Protein AF-A0A6L3X3I1-F1 (afdb_monomer_lite)

Radius of gyration: 23.99 Å; chains: 1; bounding box: 66×39×40 Å

Organism: NCBI:txid158836

pLDDT: mean 76.24, std 8.9, range [53.69, 89.0]

Sequence (88 aa):
MQMIKQCFFLLVLGTAALFMPHAKATCTTPDLPKMINVASISVPTTLAVGATIPGTEQSVHVAGHCDQSIDSGLEIVSCYYGTGAGIP

Foldseek 3Di:
DVVVVVVVVVVVVVVVVVPPVVVVFPKDKPCPPPDDDQDDADADPPDDPPDDGPRSDDDDDIDMDTPDPVCPPDDDDDDDDDDDDDDD

Secondary structure (DSSP, 8-state):
-HHHHHHHHHHHHHHHHHT-GGG---EE-TT-SPP--PPP-PPPTTPPTTPPPTT---------EESSGGGTT---------------

Structure (mmCIF, N/CA/C/O backbone):
data_AF-A0A6L3X3I1-F1
#
_entry.id   AF-A0A6L3X3I1-F1
#
loop_
_atom_site.group_PDB
_atom_site.id
_atom_site.type_symbol
_atom_site.label_atom_id
_atom_site.label_alt_id
_atom_site.label_comp_id
_atom_site.label_asym_id
_atom_site.label_entity_id
_atom_site.label_seq_id
_atom_site.pdbx_PDB_ins_code
_atom_site.Cartn_x
_atom_site.Cartn_y
_atom_site.Cartn_z
_atom_site.occupancy
_atom_site.B_iso_or_equiv
_atom_site.auth_seq_id
_atom_site.auth_comp_id
_atom_site.auth_asym_id
_atom_site.auth_atom_id
_atom_site.pdbx_PDB_model_num
ATOM 1 N N . MET A 1 1 ? 41.088 28.852 -8.853 1.00 60.50 1 MET A N 1
ATOM 2 C CA . MET A 1 1 ? 40.794 27.439 -8.501 1.00 60.50 1 MET A CA 1
ATOM 3 C C . MET A 1 1 ? 39.398 27.218 -7.906 1.00 60.50 1 MET A C 1
ATOM 5 O O . MET A 1 1 ? 38.876 26.120 -8.036 1.00 60.50 1 MET A O 1
ATOM 9 N N . GLN A 1 2 ? 38.761 28.229 -7.300 1.00 70.94 2 GLN A N 1
ATOM 10 C CA . GLN A 1 2 ? 37.446 28.073 -6.657 1.00 70.94 2 GLN A CA 1
ATOM 11 C C . GLN A 1 2 ? 36.286 27.842 -7.646 1.00 70.94 2 GLN A C 1
ATOM 13 O O . GLN A 1 2 ? 35.477 26.948 -7.424 1.00 70.94 2 GLN A O 1
ATOM 18 N N . MET A 1 3 ? 36.261 28.561 -8.778 1.00 74.19 3 MET A N 1
ATOM 19 C CA . MET A 1 3 ? 35.225 28.387 -9.812 1.00 74.19 3 MET A CA 1
ATOM 20 C C . MET A 1 3 ? 35.251 27.000 -10.465 1.00 74.19 3 MET A C 1
ATOM 22 O O . MET A 1 3 ? 34.208 26.388 -10.629 1.00 74.19 3 MET A O 1
ATOM 26 N N . ILE A 1 4 ? 36.436 26.456 -10.771 1.00 84.88 4 ILE A N 1
ATOM 27 C CA . ILE A 1 4 ? 36.577 25.091 -11.315 1.00 84.88 4 ILE A CA 1
ATOM 28 C C . ILE A 1 4 ? 36.021 24.047 -10.344 1.00 84.88 4 ILE A C 1
ATOM 30 O O . ILE A 1 4 ? 35.325 23.125 -10.757 1.00 84.88 4 ILE A O 1
ATOM 34 N N . LYS A 1 5 ? 36.271 24.229 -9.044 1.00 77.31 5 LYS A N 1
ATOM 35 C CA . LYS A 1 5 ? 35.746 23.350 -7.999 1.00 77.31 5 LYS A CA 1
ATOM 36 C C . LYS A 1 5 ? 34.218 23.449 -7.903 1.00 77.31 5 LYS A C 1
ATOM 38 O O . LYS A 1 5 ? 33.563 22.421 -7.790 1.00 77.31 5 LYS A O 1
ATOM 43 N N . GLN A 1 6 ? 33.641 24.647 -8.020 1.00 81.81 6 GLN A N 1
ATOM 44 C CA . GLN A 1 6 ? 32.183 24.833 -8.051 1.00 81.81 6 GLN A CA 1
ATOM 45 C C . GLN A 1 6 ? 31.536 24.226 -9.302 1.00 81.81 6 GLN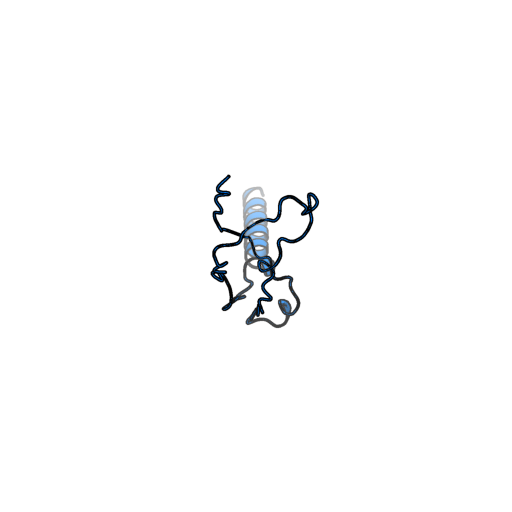 A C 1
ATOM 47 O O . GLN A 1 6 ? 30.520 23.549 -9.179 1.00 81.81 6 GLN A O 1
ATOM 52 N N . CYS A 1 7 ? 32.142 24.391 -10.481 1.00 85.44 7 CYS A N 1
ATOM 53 C CA . CYS A 1 7 ? 31.661 23.753 -11.708 1.00 85.44 7 CYS A CA 1
ATOM 54 C C . CYS A 1 7 ? 31.698 22.223 -11.600 1.00 85.44 7 CYS A C 1
ATOM 56 O O . CYS A 1 7 ? 30.757 21.560 -12.023 1.00 85.44 7 CYS A O 1
ATOM 58 N N . PHE A 1 8 ? 32.745 21.662 -10.988 1.00 88.19 8 PHE A N 1
ATOM 59 C CA . PHE A 1 8 ? 32.850 20.220 -10.764 1.00 88.19 8 PHE A CA 1
ATOM 60 C C . PHE A 1 8 ? 31.783 19.711 -9.785 1.00 88.19 8 PHE A C 1
ATOM 62 O O . PHE A 1 8 ? 31.157 18.686 -10.033 1.00 88.19 8 PHE A O 1
ATOM 69 N N . PHE A 1 9 ? 31.509 20.456 -8.710 1.00 86.38 9 PHE A N 1
ATOM 70 C CA . PHE A 1 9 ? 30.417 20.130 -7.789 1.00 86.38 9 PHE A CA 1
ATOM 71 C C . PHE A 1 9 ? 29.040 20.193 -8.461 1.00 86.38 9 PHE A C 1
ATOM 73 O O . PHE A 1 9 ? 28.226 19.299 -8.247 1.00 86.38 9 PHE A O 1
ATOM 80 N N . LEU A 1 10 ? 28.787 21.203 -9.298 1.00 87.81 10 LEU A N 1
ATOM 81 C CA . LEU A 1 10 ? 27.536 21.310 -10.056 1.00 87.81 10 LEU A 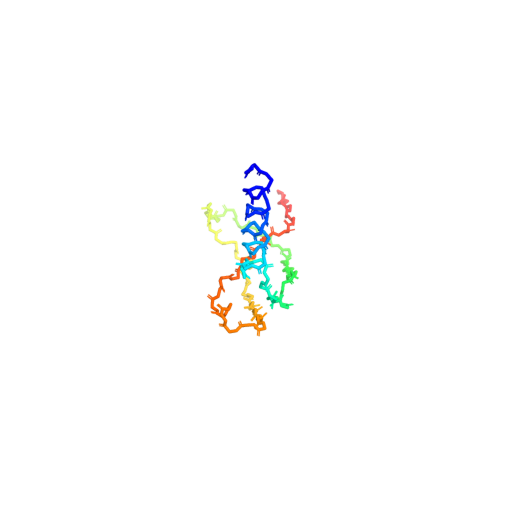CA 1
ATOM 82 C C . LEU A 1 10 ? 27.385 20.177 -11.076 1.00 87.81 10 LEU A C 1
ATOM 84 O O . LEU A 1 10 ? 26.285 19.655 -11.239 1.00 87.81 10 LEU A O 1
ATOM 88 N N . LEU A 1 11 ? 28.482 19.757 -11.712 1.00 89.00 11 LEU A N 1
ATOM 89 C CA . LEU A 1 11 ? 28.495 18.613 -12.622 1.00 89.00 11 LEU A CA 1
ATOM 90 C C . LEU A 1 11 ? 28.111 17.319 -11.889 1.00 89.00 11 LEU A C 1
ATOM 92 O O . LEU A 1 11 ? 27.240 16.593 -12.358 1.00 89.00 11 LEU A O 1
ATOM 96 N N . VAL A 1 12 ? 28.721 17.055 -10.728 1.00 87.50 12 VAL A N 1
ATOM 97 C CA . VAL A 1 12 ? 28.436 15.861 -9.909 1.00 87.50 12 VAL A CA 1
ATOM 98 C C . VAL A 1 12 ? 27.004 15.876 -9.370 1.00 87.50 12 VAL A C 1
ATOM 100 O O . VAL A 1 12 ? 26.338 14.844 -9.361 1.00 87.50 12 VAL A O 1
ATOM 103 N N . LEU A 1 13 ? 26.499 17.039 -8.949 1.00 84.62 13 LEU A N 1
ATOM 104 C CA . LEU A 1 13 ? 25.120 17.168 -8.477 1.00 84.62 13 LEU A CA 1
ATOM 105 C C . LEU A 1 13 ? 24.113 16.943 -9.616 1.00 84.62 13 LEU A C 1
ATOM 107 O O . LEU A 1 13 ? 23.108 16.260 -9.429 1.00 84.62 13 LEU A O 1
ATOM 111 N N . GLY A 1 14 ? 24.400 17.488 -10.801 1.00 83.62 14 GLY A N 1
ATOM 112 C CA . GLY A 1 14 ? 23.566 17.330 -11.989 1.00 83.62 14 GLY A CA 1
ATOM 113 C C . GLY A 1 14 ? 23.500 15.883 -12.473 1.00 83.62 14 GLY A C 1
ATOM 114 O O . GLY A 1 14 ? 22.415 15.393 -12.780 1.00 83.62 14 GLY A O 1
ATOM 115 N N . THR A 1 15 ? 24.628 15.168 -12.488 1.00 81.50 15 THR A N 1
ATOM 116 C CA . THR A 1 15 ? 24.626 13.743 -12.839 1.00 81.50 15 THR A CA 1
ATOM 117 C C . THR A 1 15 ? 23.889 12.921 -11.785 1.00 81.50 15 THR A C 1
ATOM 119 O O . THR A 1 15 ? 23.012 12.144 -12.147 1.00 81.50 15 THR A O 1
ATOM 122 N N . ALA A 1 16 ? 24.136 13.141 -10.491 1.00 77.88 16 ALA A N 1
ATOM 123 C CA . ALA A 1 16 ? 23.433 12.424 -9.425 1.00 77.88 16 ALA A CA 1
ATOM 124 C C . ALA A 1 16 ? 21.902 12.602 -9.481 1.00 77.88 16 ALA A C 1
ATOM 126 O O . ALA A 1 16 ? 21.172 11.638 -9.263 1.00 77.88 16 ALA A O 1
ATOM 127 N N . ALA A 1 17 ? 21.411 13.797 -9.826 1.00 71.75 17 ALA A N 1
ATOM 128 C CA . ALA A 1 17 ? 19.979 14.062 -9.977 1.00 71.75 17 ALA A CA 1
ATOM 129 C C . ALA A 1 17 ? 19.347 13.345 -11.188 1.00 71.75 17 ALA A C 1
ATOM 131 O O . ALA A 1 17 ? 18.174 12.978 -11.145 1.00 71.75 17 ALA A O 1
ATOM 132 N N . LEU A 1 18 ? 20.109 13.123 -12.264 1.00 69.50 18 LEU A N 1
ATOM 133 C CA . LEU A 1 18 ? 19.639 12.400 -13.453 1.00 69.50 18 LEU A CA 1
ATOM 134 C C . LEU A 1 18 ? 19.607 10.876 -13.241 1.00 69.50 18 LEU A C 1
ATOM 136 O O . LEU A 1 18 ? 18.799 10.194 -13.867 1.00 69.50 18 LEU A O 1
ATOM 140 N N . PHE A 1 19 ? 20.436 10.351 -12.332 1.00 66.44 19 PHE A N 1
ATOM 141 C CA . PHE A 1 19 ? 20.530 8.925 -11.992 1.00 66.44 19 PHE A CA 1
ATOM 142 C C . PHE A 1 19 ? 19.785 8.560 -10.697 1.00 66.44 19 PHE A C 1
ATOM 144 O O . PHE A 1 19 ? 20.254 7.730 -9.921 1.00 66.44 19 PHE A O 1
ATOM 151 N N . MET A 1 20 ? 18.612 9.149 -10.454 1.00 66.06 20 MET A N 1
ATOM 152 C CA . MET A 1 20 ? 17.685 8.685 -9.412 1.00 66.06 20 MET A CA 1
ATOM 153 C C . MET A 1 20 ? 16.576 7.815 -10.036 1.00 66.06 20 MET A C 1
ATOM 155 O O . MET A 1 20 ? 15.470 8.313 -10.256 1.00 66.06 20 MET A O 1
ATOM 159 N N . PRO A 1 21 ? 16.829 6.521 -10.331 1.00 59.00 21 PRO A N 1
ATOM 160 C CA . PRO A 1 21 ? 15.844 5.643 -10.972 1.00 59.00 21 PRO A CA 1
ATOM 161 C C . PRO A 1 21 ? 14.587 5.455 -10.111 1.00 59.00 21 PRO A C 1
ATOM 163 O O . PRO A 1 21 ? 13.483 5.408 -10.635 1.00 59.00 21 PRO A O 1
ATOM 166 N N . HIS A 1 22 ? 14.739 5.485 -8.785 1.00 58.41 22 HIS A N 1
ATOM 167 C CA . HIS A 1 22 ? 13.648 5.315 -7.821 1.00 58.41 22 HIS A CA 1
ATOM 168 C C . HIS A 1 22 ? 12.580 6.424 -7.869 1.00 58.41 22 HIS A C 1
ATOM 170 O O . HIS A 1 22 ? 11.471 6.217 -7.393 1.00 58.41 22 HIS A O 1
ATOM 176 N N . ALA A 1 23 ? 12.885 7.599 -8.438 1.00 56.22 23 ALA A N 1
ATOM 177 C CA . ALA A 1 23 ? 11.907 8.677 -8.629 1.00 56.22 23 ALA A CA 1
ATOM 178 C C . ALA A 1 23 ? 11.199 8.608 -9.999 1.00 56.22 23 ALA A C 1
ATOM 180 O O . ALA A 1 23 ? 10.291 9.392 -10.269 1.00 56.22 23 ALA A O 1
ATOM 181 N N . LYS A 1 24 ? 11.637 7.697 -10.877 1.00 56.41 24 LYS A N 1
ATOM 182 C CA . LYS A 1 24 ? 11.170 7.512 -12.260 1.00 56.41 24 LYS A CA 1
ATOM 183 C C . LYS A 1 24 ? 10.498 6.152 -12.461 1.00 56.41 24 LYS A C 1
ATOM 185 O O . LYS A 1 24 ? 10.423 5.675 -13.590 1.00 56.41 24 LYS A O 1
ATOM 190 N N . ALA A 1 25 ? 9.996 5.544 -11.391 1.00 60.38 25 ALA A N 1
ATOM 191 C CA . ALA A 1 25 ? 9.147 4.372 -11.500 1.00 60.38 25 ALA A CA 1
ATOM 192 C C . ALA A 1 25 ? 7.861 4.787 -12.234 1.00 60.38 25 ALA A C 1
ATOM 194 O O . ALA A 1 25 ? 6.975 5.423 -11.661 1.00 60.38 25 ALA A O 1
ATOM 195 N N . THR A 1 26 ? 7.777 4.478 -13.530 1.00 74.00 26 THR A N 1
ATOM 196 C CA . THR A 1 26 ? 6.534 4.626 -14.303 1.00 74.00 26 THR A CA 1
ATOM 197 C C . THR A 1 26 ? 5.684 3.399 -14.003 1.00 74.00 26 THR A C 1
ATOM 199 O O . THR A 1 26 ? 5.532 2.492 -14.817 1.00 74.00 26 THR A O 1
ATOM 202 N N . CYS A 1 27 ? 5.242 3.329 -12.749 1.00 78.19 27 CYS A N 1
ATOM 203 C CA . CYS A 1 27 ? 4.405 2.269 -12.227 1.00 78.19 27 CYS A CA 1
ATOM 204 C C . CYS A 1 27 ? 2.987 2.801 -12.051 1.00 78.19 27 CYS A C 1
ATOM 206 O O . CYS A 1 27 ? 2.767 3.896 -11.534 1.00 78.19 27 CYS A O 1
ATOM 208 N N . THR A 1 28 ? 2.019 2.007 -12.478 1.00 84.75 28 THR A N 1
ATOM 209 C CA . THR A 1 28 ? 0.596 2.309 -12.388 1.00 84.75 28 THR A CA 1
ATOM 210 C C . THR A 1 28 ? -0.106 1.174 -11.670 1.00 84.75 28 THR A C 1
ATOM 212 O O . THR A 1 28 ? 0.226 0.004 -11.843 1.00 84.75 28 THR A O 1
ATOM 215 N N . THR A 1 29 ? -1.081 1.514 -10.843 1.00 84.81 29 THR A N 1
ATOM 216 C CA . THR A 1 29 ? -1.917 0.550 -10.128 1.00 84.81 29 THR A CA 1
ATOM 217 C C . THR A 1 29 ? -3.366 0.799 -10.535 1.00 84.81 29 THR A C 1
ATOM 219 O O . THR A 1 29 ? -4.059 1.572 -9.879 1.00 84.81 29 THR A O 1
ATOM 222 N N . PRO A 1 30 ? -3.844 0.206 -11.648 1.00 80.38 30 PRO A N 1
ATOM 223 C CA . PRO A 1 30 ? -5.164 0.522 -12.204 1.00 80.38 30 PRO A CA 1
ATOM 224 C C . PRO A 1 30 ? -6.321 0.204 -11.246 1.00 80.38 30 PRO A C 1
ATOM 226 O O . PRO A 1 30 ? -7.392 0.792 -11.363 1.00 80.38 30 PRO A O 1
ATOM 229 N N . ASP A 1 31 ? -6.106 -0.697 -10.286 1.00 81.19 31 ASP A N 1
ATOM 230 C CA . ASP A 1 31 ? -7.096 -1.047 -9.268 1.00 81.19 31 ASP A CA 1
ATOM 231 C C . ASP A 1 31 ? -7.200 -0.019 -8.125 1.00 81.19 31 ASP A C 1
ATOM 233 O O . ASP A 1 31 ? -8.085 -0.156 -7.282 1.00 81.19 31 ASP A O 1
ATOM 237 N N . LEU A 1 32 ? -6.325 0.995 -8.053 1.00 80.69 32 LEU A N 1
ATOM 238 C CA . LEU A 1 32 ? -6.283 1.992 -6.976 1.00 80.69 32 LEU A CA 1
ATOM 239 C C . LEU A 1 32 ? -6.522 3.426 -7.509 1.00 80.69 32 LEU A C 1
ATOM 241 O O . LEU A 1 32 ? -5.973 3.790 -8.546 1.00 80.69 32 LEU A O 1
ATOM 245 N N . PRO A 1 33 ? -7.278 4.283 -6.787 1.00 79.69 33 PRO A N 1
ATOM 246 C CA . PRO A 1 33 ? -7.983 4.001 -5.537 1.00 79.69 33 PRO A CA 1
ATOM 247 C C . PRO A 1 33 ? -9.263 3.181 -5.765 1.00 79.69 33 PRO A C 1
ATOM 249 O O . PRO A 1 33 ? -10.110 3.537 -6.584 1.00 79.69 33 PRO A O 1
ATOM 252 N N . LYS A 1 34 ? -9.442 2.110 -4.983 1.00 75.62 34 LYS A N 1
ATOM 253 C CA . LYS A 1 34 ? -10.655 1.287 -5.026 1.00 75.62 34 LYS A CA 1
ATOM 254 C C . LYS A 1 34 ? -11.663 1.757 -3.992 1.00 75.62 34 LYS A C 1
ATOM 256 O O . LYS A 1 34 ? -11.365 1.774 -2.800 1.00 75.62 34 LYS A O 1
ATOM 261 N N . MET A 1 35 ? -12.878 2.069 -4.432 1.00 78.81 35 MET A N 1
ATOM 262 C CA . MET A 1 35 ? -13.987 2.282 -3.505 1.00 78.81 35 MET A CA 1
ATOM 263 C C . MET A 1 35 ? -14.513 0.932 -3.013 1.00 78.81 35 MET A C 1
ATOM 265 O O . MET A 1 35 ? -14.993 0.116 -3.799 1.00 78.81 35 MET A O 1
ATOM 269 N N . ILE A 1 36 ? -14.414 0.705 -1.705 1.00 76.38 36 ILE A N 1
ATOM 270 C CA . ILE A 1 36 ? -14.970 -0.463 -1.021 1.00 76.38 36 ILE A CA 1
ATOM 271 C C . ILE A 1 36 ? -16.258 -0.002 -0.341 1.00 76.38 36 ILE A C 1
ATOM 273 O O . ILE A 1 36 ? -16.214 0.723 0.650 1.00 76.38 36 ILE A O 1
ATOM 277 N N . ASN A 1 37 ? -17.405 -0.379 -0.906 1.00 73.75 37 ASN A N 1
ATOM 278 C CA . ASN A 1 37 ? -18.703 -0.046 -0.333 1.00 73.75 37 ASN A CA 1
ATOM 279 C C . ASN A 1 37 ? -19.148 -1.167 0.608 1.00 73.75 37 ASN A C 1
ATOM 281 O O . ASN A 1 37 ? -19.594 -2.220 0.153 1.00 73.75 37 ASN A O 1
ATOM 285 N N . VAL A 1 38 ? -19.028 -0.936 1.913 1.00 72.25 38 VAL A N 1
ATOM 286 C CA . VAL A 1 38 ? -19.591 -1.833 2.926 1.00 72.25 38 VAL A CA 1
ATOM 287 C C . VAL A 1 38 ? -21.090 -1.554 3.069 1.00 72.25 38 VAL A C 1
ATOM 289 O O . VAL A 1 38 ? -21.512 -0.400 3.135 1.00 72.25 38 VAL A O 1
ATOM 292 N N . ALA A 1 39 ? -21.913 -2.606 3.072 1.00 68.31 39 ALA A N 1
ATOM 293 C CA . ALA A 1 39 ? -23.343 -2.476 3.366 1.00 68.31 39 ALA A CA 1
ATOM 294 C C . ALA A 1 39 ? -23.553 -1.975 4.808 1.00 68.31 39 ALA A C 1
ATOM 296 O O . ALA A 1 39 ? -22.616 -1.952 5.595 1.00 68.31 39 ALA A O 1
ATOM 297 N N . SER A 1 40 ? -24.770 -1.581 5.193 1.00 70.25 40 SER A N 1
ATOM 298 C CA . SER A 1 40 ? -25.076 -1.300 6.603 1.00 70.25 40 SER A CA 1
ATOM 299 C C . SER A 1 40 ? -24.892 -2.568 7.445 1.00 70.25 40 SER A C 1
ATOM 301 O O . SER A 1 40 ? -25.519 -3.588 7.158 1.00 70.25 40 SER A O 1
ATOM 303 N N . ILE A 1 41 ? -24.056 -2.495 8.479 1.00 71.06 41 ILE A N 1
ATOM 304 C CA . ILE A 1 41 ? -23.575 -3.647 9.252 1.00 71.06 41 ILE A CA 1
ATOM 305 C C . ILE A 1 41 ? -23.957 -3.439 10.713 1.00 71.06 41 ILE A C 1
ATOM 307 O O . ILE A 1 41 ? -23.671 -2.389 11.286 1.00 71.06 41 ILE A O 1
ATOM 311 N N . SER A 1 42 ? -24.597 -4.431 11.326 1.00 71.31 42 SER A N 1
ATOM 312 C CA . SER A 1 42 ? -24.890 -4.431 12.760 1.00 71.31 42 SER A CA 1
ATOM 313 C C . SER A 1 42 ? -23.770 -5.140 13.515 1.00 71.31 42 SER A C 1
ATOM 315 O O . SER A 1 42 ? -23.491 -6.309 13.240 1.00 71.31 42 SER A O 1
ATOM 317 N N . VAL A 1 43 ? -23.154 -4.465 14.486 1.00 77.25 43 VAL A N 1
ATOM 318 C CA . VAL A 1 43 ? -22.123 -5.071 15.340 1.00 77.25 43 VAL A CA 1
ATOM 319 C C . VAL A 1 43 ? -22.798 -5.782 16.519 1.00 77.25 43 VAL A C 1
ATOM 321 O O . VAL A 1 43 ? -23.515 -5.128 17.279 1.00 77.25 43 VAL A O 1
ATOM 324 N N . PRO A 1 44 ? -22.606 -7.100 16.707 1.00 78.19 44 PRO A N 1
ATOM 325 C CA . PRO A 1 44 ? -23.170 -7.792 17.857 1.00 78.19 44 PRO A CA 1
ATOM 326 C C . PRO A 1 44 ? -22.465 -7.361 19.149 1.00 78.19 44 PRO A C 1
ATOM 328 O O . PRO A 1 44 ? -21.242 -7.252 19.198 1.00 78.19 44 PRO A O 1
ATOM 331 N N . THR A 1 45 ? -23.230 -7.179 20.227 1.00 80.25 45 THR A N 1
ATOM 332 C CA . THR A 1 45 ? -22.715 -6.758 21.548 1.00 80.25 45 THR A CA 1
ATOM 333 C C . THR A 1 45 ? -21.815 -7.797 22.219 1.00 80.25 45 THR A C 1
ATOM 335 O O . THR A 1 45 ? -21.114 -7.488 23.177 1.00 80.25 45 THR A O 1
ATOM 338 N N . THR A 1 46 ? -21.826 -9.031 21.719 1.00 83.88 46 THR A N 1
ATOM 339 C CA . THR A 1 46 ? -20.972 -10.137 22.164 1.00 83.88 46 THR A CA 1
ATOM 340 C C . THR A 1 46 ? -19.648 -10.217 21.403 1.00 83.88 46 THR A C 1
ATOM 342 O O . THR A 1 46 ? -18.833 -11.090 21.701 1.00 83.88 46 THR A O 1
ATOM 345 N N . LEU A 1 47 ? -19.419 -9.344 20.414 1.00 82.75 47 LEU A N 1
ATOM 346 C CA . LEU A 1 47 ? -18.189 -9.347 19.635 1.00 82.75 47 LEU A CA 1
ATOM 347 C C . LEU A 1 47 ? -17.029 -8.803 20.476 1.00 82.75 47 LEU A C 1
ATOM 349 O O . LEU A 1 47 ? -17.093 -7.698 21.013 1.00 82.75 47 LEU A O 1
ATOM 353 N N . ALA A 1 48 ? -15.958 -9.589 20.591 1.00 83.25 48 ALA A N 1
ATOM 354 C CA . ALA A 1 48 ? -14.774 -9.183 21.334 1.00 83.25 48 ALA A CA 1
ATOM 355 C C . ALA A 1 48 ? -14.069 -7.992 20.663 1.00 83.25 48 ALA A C 1
ATOM 357 O O . ALA A 1 48 ? -14.044 -7.863 19.437 1.00 83.25 48 ALA A O 1
ATOM 358 N N . VAL A 1 49 ? -13.437 -7.142 21.474 1.00 82.44 49 VAL A N 1
ATOM 359 C CA . VAL A 1 49 ? -12.620 -6.030 20.973 1.00 82.44 49 VAL A CA 1
ATOM 360 C C . VAL A 1 49 ? -11.475 -6.578 20.117 1.00 82.44 49 VAL A C 1
ATOM 362 O O . VAL A 1 49 ? -10.761 -7.487 20.535 1.00 82.44 49 VAL A O 1
ATOM 365 N N . GLY A 1 50 ? -11.306 -6.018 18.918 1.00 79.44 50 GLY A N 1
ATOM 366 C CA . GLY A 1 50 ? -10.293 -6.449 17.949 1.00 79.44 50 GLY A CA 1
ATOM 367 C C . GLY A 1 50 ? -10.721 -7.610 17.046 1.00 79.44 50 GLY A C 1
ATOM 368 O O . GLY A 1 50 ? -9.964 -7.978 16.151 1.00 79.44 50 GLY A O 1
ATOM 369 N N . ALA A 1 51 ? -11.919 -8.174 17.232 1.00 81.19 51 ALA A N 1
ATOM 370 C CA . ALA A 1 51 ? -12.460 -9.160 16.303 1.00 81.19 51 ALA A CA 1
ATOM 371 C C . ALA A 1 51 ? -12.956 -8.499 15.004 1.00 81.19 51 ALA A C 1
ATOM 373 O O . ALA A 1 51 ? -13.386 -7.345 14.988 1.00 81.19 51 ALA A O 1
ATOM 374 N N . THR A 1 52 ? -12.913 -9.258 13.906 1.00 78.56 52 THR A N 1
ATOM 375 C CA . THR A 1 52 ? -13.484 -8.828 12.622 1.00 78.56 52 THR A CA 1
ATOM 376 C C . THR A 1 52 ? -15.005 -8.790 12.733 1.00 78.56 52 THR A C 1
ATOM 378 O O . THR A 1 52 ? -15.615 -9.744 13.220 1.00 78.56 52 THR A O 1
ATOM 381 N N . ILE A 1 53 ? -15.621 -7.688 12.298 1.00 81.06 53 ILE A N 1
ATOM 382 C CA . ILE A 1 53 ? -17.078 -7.560 12.288 1.00 81.06 53 ILE A CA 1
ATOM 383 C C . ILE A 1 53 ? -17.619 -8.493 11.190 1.00 81.06 53 ILE A C 1
ATOM 385 O O . ILE A 1 53 ? -17.180 -8.415 10.041 1.00 81.06 53 ILE A O 1
ATOM 389 N N . PRO A 1 54 ? -18.557 -9.397 11.508 1.00 77.69 54 PRO A N 1
ATOM 390 C CA . PRO A 1 54 ? -19.120 -10.296 10.509 1.00 77.69 54 PRO A CA 1
ATOM 391 C C . PRO A 1 54 ? -19.730 -9.524 9.329 1.00 77.69 54 PRO A C 1
ATOM 393 O O . PRO A 1 54 ? -20.501 -8.587 9.529 1.00 77.69 54 PRO A O 1
ATOM 396 N N . GLY A 1 55 ? -19.393 -9.922 8.099 1.00 75.56 55 GLY A N 1
ATOM 397 C CA . GLY A 1 55 ? -19.904 -9.289 6.875 1.00 75.56 55 GLY A CA 1
ATOM 398 C C . GLY A 1 55 ? -19.154 -8.033 6.419 1.00 75.56 55 GLY A C 1
ATOM 399 O O . GLY A 1 55 ? -19.573 -7.409 5.446 1.00 75.56 55 GLY A O 1
ATOM 400 N N . THR A 1 56 ? -18.052 -7.661 7.083 1.00 77.94 56 THR A N 1
ATOM 401 C CA . THR A 1 56 ? -17.202 -6.520 6.677 1.00 77.94 56 THR A CA 1
ATOM 402 C C . THR A 1 56 ? -15.932 -6.938 5.954 1.00 77.94 56 THR A C 1
ATOM 404 O O . THR A 1 56 ? -15.172 -6.089 5.496 1.00 77.94 56 THR A O 1
ATOM 407 N N . GLU A 1 57 ? -15.663 -8.238 5.891 1.00 80.00 57 GLU A N 1
ATOM 408 C CA . GLU A 1 57 ? -14.530 -8.785 5.162 1.00 80.00 57 GLU A CA 1
ATOM 409 C C . GLU A 1 57 ? -14.803 -8.740 3.656 1.00 80.00 57 GLU A C 1
ATOM 411 O O . GLU A 1 57 ? -15.805 -9.255 3.162 1.00 80.00 57 GLU A O 1
ATOM 416 N N . GLN A 1 58 ? -13.902 -8.098 2.915 1.00 75.88 58 GLN A N 1
ATOM 417 C CA . GLN A 1 58 ? -13.978 -8.043 1.464 1.00 75.88 58 GLN A CA 1
ATOM 418 C C . GLN A 1 58 ? -12.600 -8.305 0.871 1.00 75.88 58 GLN A C 1
ATOM 420 O O . GLN A 1 58 ? -11.639 -7.582 1.133 1.00 75.88 58 GLN A O 1
ATOM 425 N N . SER A 1 59 ? -12.507 -9.339 0.039 1.00 82.06 59 SER A N 1
ATOM 426 C CA . SER A 1 59 ? -11.302 -9.601 -0.741 1.00 82.06 59 SER A CA 1
ATOM 427 C C . SER A 1 59 ? -11.240 -8.639 -1.924 1.00 82.06 59 SER A C 1
ATOM 429 O O . SER A 1 59 ? -12.186 -8.522 -2.707 1.00 82.06 59 SER A O 1
ATOM 431 N N . VAL A 1 60 ? -10.108 -7.956 -2.076 1.00 80.00 60 VAL A N 1
ATOM 432 C CA . VAL A 1 60 ? -9.819 -7.126 -3.245 1.00 80.00 60 VAL A CA 1
ATOM 433 C C . VAL A 1 60 ? -8.568 -7.647 -3.930 1.00 80.00 60 VAL A C 1
ATOM 435 O O . VAL A 1 60 ? -7.575 -7.962 -3.285 1.00 80.00 60 VAL A O 1
ATOM 438 N N . HIS A 1 61 ? -8.634 -7.752 -5.252 1.00 85.56 61 HIS A N 1
ATOM 439 C CA . HIS A 1 61 ? -7.454 -7.957 -6.073 1.00 85.56 61 HIS A CA 1
ATOM 440 C C . HIS A 1 61 ? -6.846 -6.594 -6.407 1.00 85.56 61 HIS A C 1
ATOM 442 O O . HIS A 1 61 ? -7.592 -5.660 -6.717 1.00 85.56 61 HIS A O 1
ATOM 448 N N . VAL A 1 62 ? -5.522 -6.495 -6.316 1.00 84.00 62 VAL A N 1
ATOM 449 C CA . VAL A 1 62 ? -4.751 -5.298 -6.652 1.00 84.00 62 VAL A CA 1
ATOM 450 C C . VAL A 1 62 ? -3.625 -5.723 -7.580 1.00 84.00 62 VAL A C 1
ATOM 452 O O . VAL A 1 62 ? -2.811 -6.570 -7.215 1.00 84.00 62 VAL 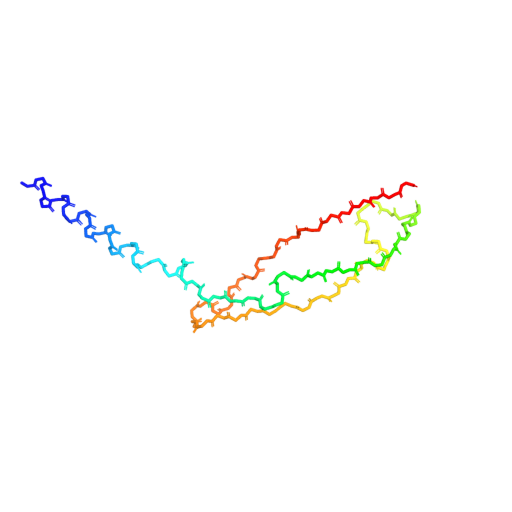A O 1
ATOM 455 N N . ALA A 1 63 ? -3.582 -5.136 -8.770 1.00 85.12 63 ALA A N 1
ATOM 456 C CA . ALA A 1 63 ? -2.498 -5.298 -9.720 1.00 85.12 63 ALA A CA 1
ATOM 457 C C . ALA A 1 63 ? -1.712 -3.991 -9.876 1.00 85.12 63 ALA A C 1
ATOM 459 O O . ALA A 1 63 ? -2.252 -2.885 -9.785 1.00 85.12 63 ALA A O 1
ATOM 460 N N . GLY A 1 64 ? -0.417 -4.141 -10.136 1.00 84.25 64 GLY A N 1
ATOM 461 C CA . GLY A 1 64 ? 0.481 -3.065 -10.525 1.00 84.25 64 GLY A CA 1
ATOM 462 C C . GLY A 1 64 ? 1.152 -3.404 -11.850 1.00 84.25 64 GLY A C 1
ATOM 463 O O . GLY A 1 64 ? 1.411 -4.571 -12.144 1.00 84.25 64 GLY A O 1
ATOM 464 N N . HIS A 1 65 ? 1.425 -2.385 -12.651 1.00 84.38 65 HIS A N 1
ATOM 465 C CA . HIS A 1 65 ? 2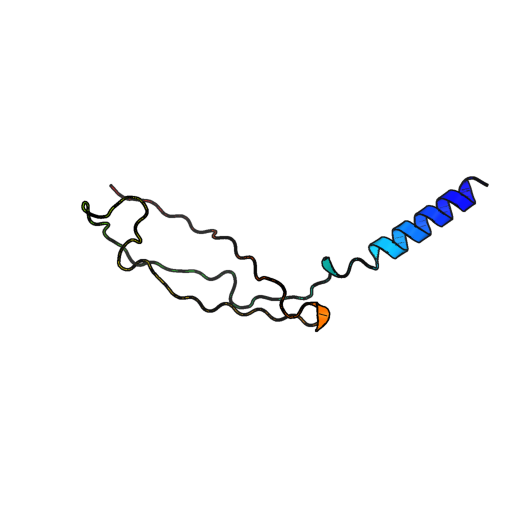.173 -2.494 -13.891 1.00 84.38 65 HIS A CA 1
ATOM 466 C C . HIS A 1 65 ? 3.278 -1.446 -13.909 1.00 84.38 65 HIS A C 1
ATOM 468 O O . HIS A 1 65 ? 2.996 -0.268 -13.708 1.00 84.38 65 HIS A O 1
ATOM 474 N N . CYS A 1 66 ? 4.511 -1.870 -14.167 1.00 84.31 66 CYS A N 1
ATOM 475 C CA . CYS A 1 66 ? 5.660 -0.989 -14.329 1.00 84.31 66 CYS A CA 1
ATOM 476 C C . CYS A 1 66 ? 6.258 -1.196 -15.720 1.00 84.31 66 CYS A C 1
ATOM 478 O O . CYS A 1 66 ? 6.455 -2.338 -16.138 1.00 84.31 66 CYS A O 1
ATOM 480 N N . ASP A 1 67 ? 6.593 -0.105 -16.407 1.00 83.38 67 ASP A N 1
ATOM 481 C CA . ASP A 1 67 ? 7.169 -0.165 -17.760 1.00 83.38 67 ASP A CA 1
ATOM 482 C C . ASP A 1 67 ? 8.601 -0.731 -17.784 1.00 83.38 67 ASP A C 1
ATOM 484 O O . ASP A 1 67 ? 9.097 -1.153 -18.829 1.00 83.38 67 ASP A O 1
ATOM 488 N N . GLN A 1 68 ? 9.298 -0.707 -16.644 1.00 81.12 68 GLN A N 1
ATOM 489 C CA . GLN A 1 68 ? 10.680 -1.160 -16.519 1.00 81.12 68 GLN A CA 1
ATOM 490 C C . GLN A 1 68 ? 10.754 -2.474 -15.740 1.00 81.12 68 GLN A C 1
ATOM 492 O O . GLN A 1 68 ? 10.189 -2.620 -14.656 1.00 81.12 68 GLN A O 1
ATOM 497 N N . SER A 1 69 ? 11.536 -3.425 -16.251 1.00 78.94 69 SER A N 1
ATOM 498 C CA . SER A 1 69 ? 11.736 -4.723 -15.596 1.00 78.94 69 SER A CA 1
ATOM 499 C C . SER A 1 69 ? 12.466 -4.620 -14.254 1.00 78.94 69 SER A C 1
ATOM 501 O O . SER A 1 69 ? 12.345 -5.520 -13.432 1.00 78.94 69 SER A O 1
ATOM 503 N N . ILE A 1 70 ? 13.218 -3.539 -14.018 1.00 80.00 70 ILE A N 1
ATOM 504 C CA . ILE A 1 70 ? 13.913 -3.310 -12.743 1.00 80.00 70 ILE A CA 1
ATOM 505 C C . ILE A 1 70 ? 12.955 -2.987 -11.591 1.00 80.00 70 ILE A C 1
ATOM 507 O O . ILE A 1 70 ? 13.281 -3.251 -10.439 1.00 80.00 70 ILE A O 1
ATOM 511 N N . ASP A 1 71 ? 11.763 -2.485 -11.915 1.00 75.69 71 ASP A N 1
ATOM 512 C CA . ASP A 1 71 ? 10.721 -2.138 -10.949 1.00 75.69 71 ASP A CA 1
ATOM 513 C C . ASP A 1 71 ? 9.740 -3.308 -10.713 1.00 75.69 71 ASP A C 1
ATOM 515 O O . ASP A 1 71 ? 8.788 -3.208 -9.938 1.00 75.69 71 ASP A O 1
ATOM 519 N N . SER A 1 72 ? 9.959 -4.450 -11.379 1.00 75.69 72 SER A N 1
ATOM 520 C CA . SER A 1 72 ? 9.140 -5.652 -11.201 1.00 75.69 72 SER A CA 1
ATOM 521 C C . SER A 1 72 ? 9.396 -6.288 -9.833 1.00 75.69 72 SER A C 1
ATOM 523 O O . SER A 1 72 ? 10.528 -6.624 -9.496 1.00 75.69 72 SER A O 1
ATOM 525 N N . GLY A 1 73 ? 8.330 -6.497 -9.056 1.00 77.31 73 GLY A N 1
ATOM 526 C CA . GLY A 1 73 ? 8.403 -7.079 -7.709 1.00 77.31 73 GLY A CA 1
ATOM 527 C C . GLY A 1 73 ? 8.531 -6.059 -6.573 1.00 77.31 73 GLY A C 1
ATOM 528 O O . GLY A 1 73 ? 8.648 -6.466 -5.419 1.00 77.31 73 GLY A O 1
ATOM 529 N N . LEU A 1 74 ? 8.482 -4.756 -6.874 1.00 81.12 74 LEU A N 1
ATOM 530 C CA . LEU A 1 74 ? 8.333 -3.719 -5.852 1.00 81.12 74 LEU A CA 1
ATOM 531 C C . LEU A 1 74 ? 6.977 -3.840 -5.130 1.00 81.12 74 LEU A C 1
ATOM 533 O O . LEU A 1 74 ? 5.979 -4.274 -5.706 1.00 81.12 74 LEU A O 1
ATOM 537 N N . GLU A 1 75 ? 6.948 -3.451 -3.854 1.00 81.94 75 GLU A N 1
ATOM 538 C CA . GLU A 1 75 ? 5.749 -3.505 -3.013 1.00 81.94 75 GLU A CA 1
ATOM 539 C C . GLU A 1 75 ? 4.699 -2.470 -3.448 1.00 81.94 75 GLU A C 1
ATOM 541 O O . GLU A 1 75 ? 5.015 -1.307 -3.708 1.00 81.94 75 GLU A O 1
ATOM 546 N N . ILE A 1 76 ? 3.426 -2.880 -3.478 1.00 81.56 76 ILE A N 1
ATOM 547 C CA . ILE A 1 76 ? 2.297 -1.967 -3.676 1.00 81.56 76 ILE A CA 1
ATOM 548 C C . ILE A 1 76 ? 1.852 -1.439 -2.312 1.00 81.56 76 ILE A C 1
ATOM 550 O O . ILE A 1 76 ? 1.241 -2.161 -1.528 1.00 81.56 76 ILE A O 1
ATOM 554 N N . VAL A 1 77 ? 2.107 -0.157 -2.050 1.00 82.00 77 VAL A N 1
ATOM 555 C CA . VAL A 1 77 ? 1.655 0.516 -0.826 1.00 82.00 77 VAL A CA 1
ATOM 556 C C . VAL A 1 77 ? 0.314 1.202 -1.084 1.00 82.00 77 VAL A C 1
ATOM 558 O O . VAL A 1 77 ? 0.228 2.136 -1.881 1.00 82.00 77 VAL A O 1
ATOM 561 N N . SER A 1 78 ? -0.743 0.757 -0.400 1.00 78.00 78 SER A N 1
ATOM 562 C CA . SER A 1 78 ? -2.075 1.371 -0.466 1.00 78.00 78 SER A CA 1
ATOM 563 C C . SER A 1 78 ? -2.470 1.991 0.872 1.00 78.00 78 SER A C 1
ATOM 565 O O . SER A 1 78 ? -2.469 1.308 1.896 1.00 78.00 78 SER A O 1
ATOM 567 N N . CYS A 1 79 ? -2.883 3.256 0.858 1.00 77.81 79 CYS A N 1
ATOM 568 C CA . CYS A 1 79 ? -3.446 3.925 2.027 1.00 77.81 79 CYS A CA 1
ATOM 569 C C . CYS A 1 79 ? -4.978 3.847 1.999 1.00 77.81 79 CYS A C 1
ATOM 571 O O . CYS A 1 79 ? -5.606 4.072 0.963 1.00 77.81 79 CYS A O 1
ATOM 573 N N . TYR A 1 80 ? -5.587 3.558 3.148 1.00 78.19 80 TYR A N 1
ATOM 574 C CA . TYR A 1 80 ? -7.035 3.643 3.315 1.00 78.19 80 TYR A CA 1
ATOM 575 C C . TYR A 1 80 ? -7.457 5.107 3.510 1.00 78.19 80 TYR A C 1
ATOM 577 O O . TYR A 1 80 ? -6.969 5.775 4.419 1.00 78.19 80 TYR A O 1
ATOM 585 N N . TYR A 1 81 ? -8.381 5.588 2.674 1.00 71.31 81 TYR A N 1
ATOM 586 C CA . TYR A 1 81 ? -8.885 6.971 2.694 1.00 71.31 81 TYR A CA 1
ATOM 587 C C . TYR A 1 81 ? -10.398 7.069 2.974 1.00 71.31 81 TYR A C 1
ATOM 589 O O . TYR A 1 81 ? -11.032 8.059 2.618 1.00 71.31 81 TYR A O 1
ATOM 597 N N . GLY A 1 82 ? -11.007 6.040 3.570 1.00 67.88 82 GLY A N 1
ATOM 598 C CA . GLY A 1 82 ? -12.445 6.029 3.852 1.00 67.88 82 GLY A CA 1
ATOM 599 C C . GLY A 1 82 ? -12.826 6.726 5.161 1.00 67.88 82 GLY A C 1
ATOM 600 O O . GLY A 1 82 ? -12.047 6.778 6.113 1.00 67.88 82 GLY A O 1
ATOM 601 N N . THR A 1 83 ? -14.062 7.218 5.228 1.00 67.81 83 THR A N 1
ATOM 602 C CA . THR A 1 83 ? -14.704 7.713 6.452 1.00 67.81 83 THR A CA 1
ATOM 603 C C . THR A 1 83 ? -15.741 6.693 6.928 1.00 67.81 83 THR A C 1
ATOM 605 O O . THR A 1 83 ? -16.467 6.113 6.126 1.00 67.81 83 THR A O 1
ATOM 608 N N . GLY A 1 84 ? -15.803 6.437 8.236 1.00 59.41 84 GLY A N 1
ATOM 609 C CA . GLY A 1 84 ? -16.801 5.558 8.849 1.00 59.41 84 GLY A CA 1
ATOM 610 C C . GLY A 1 84 ? -17.368 6.213 10.103 1.00 59.41 84 GLY A C 1
ATOM 611 O O . GLY A 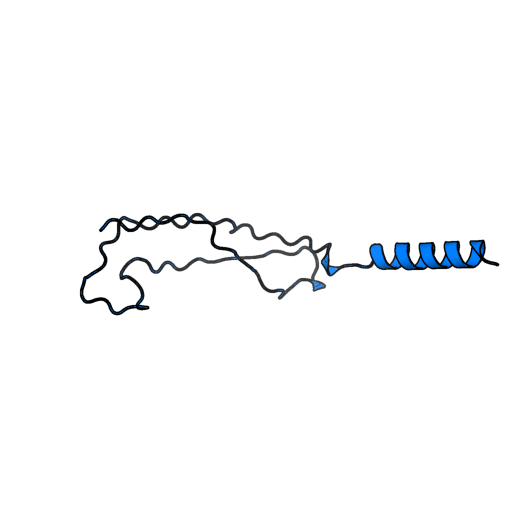1 84 ? -16.607 6.735 10.916 1.00 59.41 84 GLY A O 1
ATOM 612 N N . ALA A 1 85 ? -18.692 6.211 10.250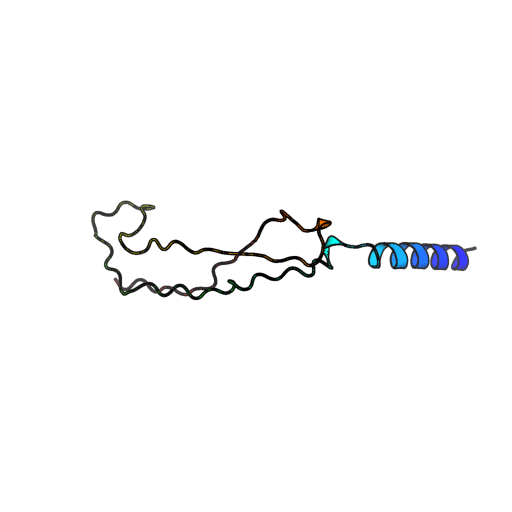 1.00 56.28 85 ALA A N 1
ATOM 613 C CA . ALA A 1 85 ? -19.379 6.687 11.446 1.00 56.28 85 ALA A CA 1
ATOM 614 C C . ALA A 1 85 ? -20.046 5.492 12.134 1.00 56.28 85 ALA A C 1
ATOM 616 O O . ALA A 1 85 ? -20.919 4.851 11.553 1.00 56.28 85 ALA A O 1
ATOM 617 N N . GLY A 1 86 ? -19.621 5.177 13.359 1.00 53.81 86 GLY A N 1
ATOM 618 C CA . GLY A 1 86 ? -20.353 4.244 14.211 1.00 53.81 86 GLY A CA 1
ATOM 619 C C . GLY A 1 86 ? -21.624 4.924 14.706 1.00 53.81 86 GLY A C 1
ATOM 620 O O . GLY A 1 86 ? -21.542 6.007 15.286 1.00 53.81 86 GLY A O 1
ATOM 621 N N . ILE A 1 87 ? -22.784 4.323 14.455 1.00 53.97 87 ILE A N 1
ATOM 622 C CA . ILE A 1 87 ? -24.048 4.784 15.037 1.00 53.97 87 ILE A CA 1
ATOM 623 C C . ILE A 1 87 ? -24.301 3.931 16.292 1.00 53.97 87 ILE A C 1
ATOM 625 O O . ILE A 1 87 ? -24.298 2.705 16.156 1.00 53.97 87 ILE A O 1
ATOM 629 N N . PRO A 1 88 ? -24.412 4.547 17.488 1.00 53.69 88 PRO A N 1
ATOM 630 C CA . PRO A 1 88 ? -24.618 3.839 18.753 1.00 53.69 88 PRO A CA 1
ATOM 631 C C . PRO A 1 88 ? -25.997 3.180 18.858 1.00 53.69 88 PRO A C 1
ATOM 633 O O . PRO A 1 88 ? -26.957 3.699 18.242 1.00 53.69 88 PRO A O 1
#